Protein AF-A0A6N7I304-F1 (afdb_monomer_lite)

Secondary structure (DSSP, 8-state):
-HHHHHHHHHHHHHHHHHHHHHHHHT-SSHHHHHHHHHHTTSS-GGGGGG-HHHHHHHHHHHTHHHHHHTTS-HHHHHHHHHHHHHHHHHHHHHHHHS-HHHHHHHHHHHS--PPPP--PPPP--------------------

Structure (mmCIF, N/CA/C/O backbone):
data_AF-A0A6N7I304-F1
#
_entry.id   AF-A0A6N7I304-F1
#
loop_
_atom_site.group_PDB
_atom_site.id
_atom_site.type_symbol
_atom_site.label_atom_id
_atom_site.label_alt_id
_atom_site.label_comp_id
_atom_site.label_asym_id
_atom_site.label_entity_id
_atom_site.label_seq_id
_atom_site.pdbx_PDB_ins_code
_atom_site.Cartn_x
_atom_site.Cartn_y
_atom_site.Cartn_z
_atom_site.occupancy
_atom_site.B_iso_or_equiv
_atom_site.auth_seq_id
_atom_site.auth_comp_id
_atom_site.auth_asym_id
_atom_site.auth_atom_id
_atom_site.pdbx_PDB_model_num
ATOM 1 N N . MET A 1 1 ? -11.098 -27.478 -7.784 1.00 55.69 1 MET A N 1
ATOM 2 C CA . MET A 1 1 ? -10.779 -26.619 -6.614 1.00 55.69 1 MET A CA 1
ATOM 3 C C . MET A 1 1 ? -9.413 -25.938 -6.745 1.00 55.69 1 MET A C 1
ATOM 5 O O . MET A 1 1 ? -9.200 -24.928 -6.098 1.00 55.69 1 MET A O 1
ATOM 9 N N . THR A 1 2 ? -8.518 -26.438 -7.601 1.00 60.56 2 THR A N 1
ATOM 10 C CA . THR A 1 2 ? -7.188 -25.871 -7.886 1.00 60.56 2 THR A CA 1
ATOM 11 C C . THR A 1 2 ? -7.204 -24.661 -8.828 1.00 60.56 2 THR A C 1
ATOM 13 O O . THR A 1 2 ? -6.379 -23.775 -8.665 1.00 60.56 2 THR A O 1
ATOM 16 N N . GLU A 1 3 ? -8.159 -24.568 -9.759 1.00 57.56 3 GLU A N 1
ATOM 17 C CA . GLU A 1 3 ? -8.242 -23.446 -10.718 1.00 57.56 3 GLU A CA 1
ATOM 18 C C . GLU A 1 3 ? -8.503 -22.081 -10.063 1.00 57.56 3 GLU A C 1
ATOM 20 O O . GLU A 1 3 ? -7.916 -21.090 -10.483 1.00 57.56 3 GLU A O 1
ATOM 25 N N . ASN A 1 4 ? -9.317 -22.020 -9.001 1.00 60.94 4 ASN A N 1
ATOM 26 C CA . ASN A 1 4 ? -9.551 -20.758 -8.286 1.00 60.94 4 ASN A CA 1
ATOM 27 C C . ASN A 1 4 ? -8.287 -20.264 -7.573 1.00 60.94 4 ASN A C 1
ATOM 29 O O . ASN A 1 4 ? -8.029 -19.072 -7.563 1.00 60.94 4 ASN A O 1
ATOM 33 N N . LEU A 1 5 ? -7.466 -21.173 -7.040 1.00 61.12 5 LEU A N 1
ATOM 34 C CA . LEU A 1 5 ? -6.245 -20.803 -6.322 1.00 61.12 5 LEU A CA 1
ATOM 35 C C . LEU A 1 5 ? -5.165 -20.246 -7.266 1.00 61.12 5 LEU A C 1
ATOM 37 O O . LEU A 1 5 ? -4.436 -19.331 -6.900 1.00 61.12 5 LEU A O 1
ATOM 41 N N . VAL A 1 6 ? -5.072 -20.795 -8.482 1.00 63.19 6 VAL A N 1
ATOM 42 C CA . VAL A 1 6 ? -4.144 -20.314 -9.520 1.00 63.19 6 VAL A CA 1
ATOM 43 C C . VAL A 1 6 ? -4.581 -18.940 -10.026 1.00 63.19 6 VAL A C 1
ATOM 45 O O . VAL A 1 6 ? -3.763 -18.029 -10.096 1.00 63.19 6 VAL A O 1
ATOM 48 N N . ARG A 1 7 ? -5.882 -18.766 -10.286 1.00 63.56 7 ARG A N 1
ATOM 49 C CA . ARG A 1 7 ? -6.452 -17.487 -10.722 1.00 63.56 7 ARG A CA 1
ATOM 50 C C . ARG A 1 7 ? -6.308 -16.390 -9.665 1.00 63.56 7 ARG A C 1
ATOM 52 O O . ARG A 1 7 ? -5.933 -15.275 -10.007 1.00 63.56 7 ARG A O 1
ATOM 59 N N . ASP A 1 8 ? -6.562 -16.707 -8.397 1.00 69.75 8 ASP A N 1
ATOM 60 C CA . ASP A 1 8 ? -6.378 -15.760 -7.290 1.00 69.75 8 ASP A CA 1
ATOM 61 C C . ASP A 1 8 ? -4.896 -15.351 -7.150 1.00 69.75 8 ASP A C 1
ATOM 63 O O . ASP A 1 8 ? -4.594 -14.203 -6.824 1.00 69.75 8 ASP A O 1
ATOM 67 N N . GLY A 1 9 ? -3.965 -16.262 -7.461 1.00 74.00 9 GLY A N 1
ATOM 68 C CA . GLY A 1 9 ? -2.532 -15.973 -7.523 1.00 74.00 9 GLY A CA 1
ATOM 69 C C . GLY A 1 9 ? -2.153 -15.017 -8.659 1.00 74.00 9 GLY A C 1
ATOM 70 O O . GLY A 1 9 ? -1.424 -14.056 -8.427 1.00 74.00 9 GLY A O 1
ATOM 71 N N . GLU A 1 10 ? -2.670 -15.236 -9.869 1.00 80.50 10 GLU A N 1
ATOM 72 C CA . GLU A 1 10 ? -2.412 -14.376 -11.037 1.00 80.50 10 GLU A CA 1
ATOM 73 C C . GLU A 1 10 ? -2.988 -12.966 -10.861 1.00 80.50 10 GLU A C 1
ATOM 75 O O . GLU A 1 10 ? -2.303 -11.981 -11.141 1.00 80.50 10 GLU A O 1
ATOM 80 N N . VAL A 1 11 ? -4.216 -12.861 -10.336 1.00 84.25 11 VAL A N 1
ATOM 81 C CA . VAL A 1 11 ? -4.842 -11.573 -9.994 1.00 84.25 11 VAL A CA 1
ATOM 82 C C . VAL A 1 11 ? -4.012 -10.842 -8.948 1.00 84.25 11 VAL A C 1
ATOM 84 O O . VAL A 1 11 ? -3.743 -9.654 -9.105 1.00 84.25 11 VAL A O 1
ATOM 87 N N . GLY A 1 12 ? -3.560 -11.550 -7.910 1.00 82.75 12 GLY A N 1
ATOM 88 C CA . GLY A 1 12 ? -2.675 -10.980 -6.902 1.00 82.75 12 GLY A CA 1
ATOM 89 C C . GLY A 1 12 ? -1.412 -10.396 -7.531 1.00 82.75 12 GLY A C 1
ATOM 90 O O . GLY A 1 12 ? -1.117 -9.223 -7.326 1.00 82.75 12 GLY A O 1
ATOM 91 N N . VAL A 1 13 ? -0.690 -11.176 -8.338 1.00 86.69 13 VAL A N 1
ATOM 92 C CA . VAL A 1 13 ? 0.557 -10.723 -8.975 1.00 86.69 13 VAL A CA 1
ATOM 93 C C . VAL A 1 13 ? 0.329 -9.492 -9.858 1.00 86.69 13 VAL A C 1
ATOM 95 O O . VAL A 1 13 ? 1.068 -8.517 -9.722 1.00 86.69 13 VAL A O 1
ATOM 98 N N . ALA A 1 14 ? -0.704 -9.496 -10.704 1.00 88.69 14 ALA A N 1
ATOM 99 C CA . ALA A 1 14 ? -1.024 -8.357 -11.566 1.00 88.69 14 ALA A CA 1
ATOM 100 C C . ALA A 1 14 ? -1.406 -7.104 -10.757 1.00 88.69 14 ALA A C 1
ATOM 102 O O . ALA A 1 14 ? -0.911 -6.011 -11.033 1.00 88.69 14 ALA A O 1
ATOM 103 N N . ALA A 1 15 ? -2.228 -7.261 -9.715 1.00 89.06 15 ALA A N 1
ATOM 104 C CA . ALA A 1 15 ? -2.617 -6.168 -8.828 1.00 89.06 15 ALA A CA 1
ATOM 105 C C . ALA A 1 15 ? -1.405 -5.536 -8.132 1.00 89.06 15 ALA A C 1
ATOM 107 O O . ALA A 1 15 ? -1.275 -4.314 -8.094 1.00 89.06 15 ALA A O 1
ATOM 108 N N . TRP A 1 16 ? -0.503 -6.369 -7.609 1.00 88.44 16 TRP A N 1
ATOM 109 C CA . TRP A 1 16 ? 0.717 -5.921 -6.941 1.00 88.44 16 TRP A CA 1
ATOM 110 C C . TRP A 1 16 ? 1.663 -5.191 -7.898 1.00 88.44 16 TRP A C 1
ATOM 112 O O . TRP A 1 16 ? 2.178 -4.130 -7.548 1.00 88.44 16 TRP A O 1
ATOM 122 N N . GLN A 1 17 ? 1.862 -5.717 -9.110 1.00 91.69 17 GLN A N 1
ATOM 123 C CA . GLN A 1 17 ? 2.670 -5.057 -10.138 1.00 91.69 17 GLN A CA 1
ATOM 124 C C . GLN A 1 17 ? 2.099 -3.683 -10.492 1.00 91.69 17 GLN A C 1
ATOM 126 O O . GLN A 1 17 ? 2.825 -2.691 -10.446 1.00 91.69 17 GLN A O 1
ATOM 131 N N . ASN A 1 18 ? 0.797 -3.604 -10.771 1.00 93.56 18 ASN A N 1
ATOM 132 C CA . ASN A 1 18 ? 0.151 -2.342 -11.120 1.00 93.56 18 ASN A CA 1
ATOM 133 C C . ASN A 1 18 ? 0.204 -1.339 -9.962 1.00 93.56 18 ASN A C 1
ATOM 135 O O . ASN A 1 18 ? 0.514 -0.172 -10.179 1.00 93.56 18 ASN A O 1
ATOM 139 N N . MET A 1 19 ? 0.002 -1.790 -8.721 1.00 92.81 19 MET A N 1
ATOM 140 C CA . MET A 1 19 ? 0.120 -0.935 -7.538 1.00 92.81 19 MET A CA 1
ATOM 141 C C . MET A 1 19 ? 1.507 -0.289 -7.424 1.00 92.81 19 MET A C 1
ATOM 143 O O . MET A 1 19 ? 1.593 0.921 -7.228 1.00 92.81 19 MET A O 1
ATOM 147 N N . PHE A 1 20 ? 2.595 -1.056 -7.562 1.00 93.06 20 PHE A N 1
ATOM 148 C CA . PHE A 1 20 ? 3.940 -0.480 -7.462 1.00 93.06 20 PHE A CA 1
ATOM 149 C C . PHE A 1 20 ? 4.284 0.434 -8.628 1.00 93.06 20 PHE A C 1
ATOM 151 O O . PHE A 1 20 ? 4.945 1.446 -8.412 1.00 93.06 20 PHE A O 1
ATOM 158 N N . ARG A 1 21 ? 3.812 0.142 -9.842 1.00 92.75 21 ARG A N 1
ATOM 159 C CA . ARG A 1 21 ? 4.033 1.068 -10.953 1.00 92.75 21 ARG A CA 1
ATOM 160 C C . ARG A 1 21 ? 3.298 2.398 -10.748 1.00 92.75 21 ARG A C 1
ATOM 162 O O . ARG A 1 21 ? 3.889 3.454 -10.959 1.00 92.75 21 ARG A O 1
ATOM 169 N N . LEU A 1 22 ? 2.069 2.365 -10.224 1.00 91.12 22 LEU A N 1
ATOM 170 C CA . LEU A 1 22 ? 1.345 3.581 -9.839 1.00 91.12 22 LEU A CA 1
ATOM 171 C C . LEU A 1 22 ? 2.075 4.347 -8.737 1.00 91.12 22 LEU A C 1
ATOM 173 O O . LEU A 1 22 ? 2.268 5.551 -8.872 1.00 91.12 22 LEU 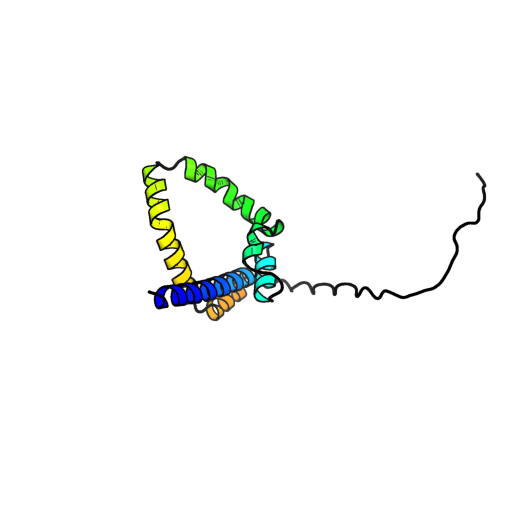A O 1
ATOM 177 N N . LEU A 1 23 ? 2.523 3.663 -7.677 1.00 89.56 23 LEU A N 1
ATOM 178 C CA . LEU A 1 23 ? 3.296 4.282 -6.595 1.00 89.56 23 LEU A CA 1
ATOM 179 C C . LEU A 1 23 ? 4.579 4.932 -7.125 1.00 89.56 23 LEU A C 1
ATOM 181 O O . LEU A 1 23 ? 4.860 6.072 -6.763 1.00 89.56 23 LEU A O 1
ATOM 185 N N . ALA A 1 24 ? 5.300 4.268 -8.031 1.00 90.81 24 ALA A N 1
ATOM 186 C CA . ALA A 1 24 ? 6.476 4.822 -8.700 1.00 90.81 24 ALA A CA 1
ATOM 187 C C . ALA A 1 24 ? 6.144 6.087 -9.522 1.00 90.81 24 ALA A C 1
ATOM 189 O O . ALA A 1 24 ? 6.944 7.017 -9.583 1.00 90.81 24 ALA A O 1
ATOM 190 N N . ALA A 1 25 ? 4.944 6.163 -10.107 1.00 87.69 25 ALA A N 1
ATOM 191 C CA . ALA A 1 25 ? 4.487 7.308 -10.897 1.00 87.69 25 ALA A CA 1
ATOM 192 C C . ALA A 1 25 ? 3.948 8.492 -10.065 1.00 87.69 25 ALA A C 1
ATOM 194 O O . ALA A 1 25 ? 3.767 9.579 -10.613 1.00 87.69 25 ALA A O 1
ATOM 195 N N . THR A 1 26 ? 3.699 8.322 -8.758 1.00 82.25 26 THR A N 1
ATOM 196 C CA . THR A 1 26 ? 3.110 9.377 -7.901 1.00 82.25 26 THR A CA 1
ATOM 197 C C . THR A 1 26 ? 4.038 10.558 -7.580 1.00 82.25 26 THR A C 1
ATOM 199 O O . THR A 1 26 ? 3.568 11.558 -7.038 1.00 82.25 26 THR A O 1
ATOM 202 N N . GLY A 1 27 ? 5.328 10.496 -7.938 1.00 74.19 27 GLY A N 1
ATOM 203 C CA . GLY A 1 27 ? 6.253 11.628 -7.819 1.00 74.19 27 GLY A CA 1
ATOM 204 C C . GLY A 1 27 ? 7.462 11.362 -6.924 1.00 74.19 27 GLY A C 1
ATOM 205 O O . GLY A 1 27 ? 8.381 10.664 -7.332 1.00 74.19 27 GLY A O 1
ATOM 206 N N . SER A 1 28 ? 7.519 11.989 -5.747 1.00 79.00 28 SER A N 1
ATOM 207 C CA . SER A 1 28 ? 8.673 11.935 -4.836 1.00 79.00 28 SER A CA 1
ATOM 208 C C . SER A 1 28 ? 8.271 11.459 -3.447 1.00 79.00 28 SER A C 1
ATOM 210 O O . SER A 1 28 ? 7.252 11.914 -2.933 1.00 79.00 28 SER A O 1
ATOM 212 N N . GLY A 1 29 ? 9.116 10.654 -2.813 1.00 86.19 29 GLY A N 1
ATOM 213 C CA . GLY A 1 29 ? 8.887 10.132 -1.468 1.00 86.19 29 GLY A CA 1
ATOM 214 C C . GLY A 1 29 ? 9.632 8.820 -1.271 1.00 86.19 29 GLY A C 1
ATOM 215 O O . GLY A 1 29 ? 10.047 8.183 -2.241 1.00 86.19 29 GLY A O 1
ATOM 216 N N . ALA A 1 30 ? 9.792 8.394 -0.024 1.00 87.94 30 ALA A N 1
ATOM 217 C CA . ALA A 1 30 ? 10.466 7.138 0.286 1.00 87.94 30 ALA A CA 1
ATOM 218 C C . ALA A 1 30 ? 9.662 5.923 -0.207 1.00 87.94 30 ALA A C 1
ATOM 220 O O . ALA A 1 30 ? 10.243 4.942 -0.678 1.00 87.94 30 ALA A O 1
ATOM 221 N N . THR A 1 31 ? 8.332 5.997 -0.156 1.00 88.81 31 THR A N 1
ATOM 222 C CA . THR A 1 31 ? 7.436 4.983 -0.726 1.00 88.81 31 THR A CA 1
ATOM 223 C C . THR A 1 31 ? 7.543 4.933 -2.254 1.00 88.81 31 THR A C 1
ATOM 225 O O . THR A 1 31 ? 7.568 3.844 -2.832 1.00 88.81 31 THR A O 1
ATOM 228 N N . THR A 1 32 ? 7.686 6.083 -2.921 1.00 90.69 32 THR A N 1
ATOM 229 C CA . THR A 1 32 ? 7.891 6.164 -4.378 1.00 90.69 32 THR A CA 1
ATOM 230 C C . THR A 1 32 ? 9.257 5.617 -4.804 1.00 90.69 32 THR A C 1
ATOM 232 O O . THR A 1 32 ? 9.346 4.864 -5.777 1.00 90.69 32 THR A O 1
ATOM 235 N N . ASP A 1 33 ? 10.315 5.925 -4.051 1.00 91.69 33 ASP A N 1
ATOM 236 C CA . ASP A 1 33 ? 11.664 5.396 -4.285 1.00 91.69 33 ASP A CA 1
ATOM 237 C C . ASP A 1 33 ? 11.698 3.871 -4.110 1.00 91.69 33 ASP A C 1
ATOM 239 O O . ASP A 1 33 ? 12.244 3.152 -4.951 1.00 91.69 33 ASP A O 1
ATOM 243 N N . PHE A 1 34 ? 11.055 3.357 -3.055 1.00 93.06 34 PHE A N 1
ATOM 244 C CA . PHE A 1 34 ? 10.910 1.918 -2.845 1.00 93.06 34 PHE A CA 1
ATOM 245 C C . PHE A 1 34 ? 10.138 1.258 -3.993 1.00 93.06 34 PHE A C 1
ATOM 247 O O . PHE A 1 34 ? 10.559 0.224 -4.509 1.00 93.06 34 PHE A O 1
ATOM 254 N N . ALA A 1 35 ? 9.029 1.859 -4.427 1.00 93.12 35 ALA A N 1
ATOM 255 C CA . ALA A 1 35 ? 8.238 1.346 -5.538 1.00 93.12 35 ALA A CA 1
ATOM 256 C C . ALA A 1 35 ? 9.035 1.310 -6.851 1.00 93.12 35 ALA A C 1
ATOM 258 O O . ALA A 1 35 ? 8.964 0.327 -7.587 1.00 93.12 35 ALA A O 1
ATOM 259 N N . THR A 1 36 ? 9.856 2.331 -7.106 1.00 93.06 36 THR A N 1
ATOM 260 C CA . THR A 1 36 ? 10.769 2.374 -8.256 1.00 93.06 36 THR A CA 1
ATOM 261 C C . THR A 1 36 ? 11.800 1.244 -8.194 1.00 93.06 36 THR A C 1
ATOM 263 O O . THR A 1 36 ? 12.027 0.565 -9.196 1.00 93.06 36 THR A O 1
ATOM 266 N N . ASP A 1 37 ? 12.381 0.986 -7.017 1.00 92.94 37 ASP A N 1
ATOM 267 C CA . ASP A 1 37 ? 13.308 -0.133 -6.805 1.00 92.94 37 ASP A CA 1
ATOM 268 C C . ASP A 1 37 ? 12.633 -1.497 -7.034 1.00 92.94 37 ASP A C 1
ATOM 270 O O . ASP A 1 37 ? 13.241 -2.387 -7.632 1.00 92.94 37 ASP A O 1
ATOM 274 N N . VAL A 1 38 ? 11.378 -1.668 -6.605 1.00 93.50 38 VAL A N 1
ATOM 275 C CA . VAL A 1 38 ? 10.603 -2.899 -6.840 1.00 93.50 38 VAL A CA 1
ATOM 276 C C . VAL A 1 38 ? 10.306 -3.093 -8.327 1.00 93.50 38 VAL A C 1
ATOM 278 O O . VAL A 1 38 ? 10.523 -4.181 -8.858 1.00 93.50 38 VAL A O 1
ATOM 281 N N . VAL A 1 39 ? 9.868 -2.045 -9.031 1.00 92.50 39 VAL A N 1
ATOM 282 C CA . VAL A 1 39 ? 9.609 -2.104 -10.483 1.00 92.50 39 VAL A CA 1
ATOM 283 C C . VAL A 1 39 ? 10.893 -2.405 -11.266 1.00 92.50 39 VAL A C 1
ATOM 285 O O . VAL A 1 39 ? 10.855 -3.145 -12.248 1.00 92.50 39 VAL A O 1
ATOM 288 N N . ALA A 1 40 ? 12.040 -1.893 -10.813 1.00 92.69 40 ALA A N 1
ATOM 289 C CA . ALA A 1 40 ? 13.350 -2.177 -11.399 1.00 92.69 40 ALA A CA 1
ATOM 290 C C . ALA A 1 40 ? 13.913 -3.571 -11.042 1.00 92.69 40 ALA A C 1
ATOM 292 O O . ALA A 1 40 ? 14.979 -3.937 -11.539 1.00 92.69 40 ALA A O 1
ATOM 293 N N . GLY A 1 41 ? 13.235 -4.346 -10.185 1.00 91.81 41 GLY A N 1
ATOM 294 C CA . GLY A 1 41 ? 13.694 -5.662 -9.726 1.00 91.81 41 GLY A CA 1
ATOM 295 C C . GLY A 1 41 ? 14.884 -5.610 -8.761 1.00 91.81 41 GLY A C 1
ATOM 296 O O . GLY A 1 41 ? 15.609 -6.592 -8.622 1.00 91.81 41 GLY A O 1
ATOM 297 N N . LEU A 1 42 ? 15.114 -4.462 -8.119 1.00 91.50 42 LEU A N 1
ATOM 298 C CA . LEU A 1 42 ? 16.191 -4.250 -7.145 1.00 91.50 42 LEU A CA 1
ATOM 299 C C . LEU A 1 42 ? 15.761 -4.575 -5.709 1.00 91.50 42 LEU A C 1
ATOM 301 O O . LEU A 1 42 ? 16.615 -4.722 -4.835 1.00 91.50 42 LEU A O 1
ATOM 305 N N . ARG A 1 43 ? 14.449 -4.655 -5.468 1.00 91.81 43 ARG A N 1
ATOM 306 C CA . ARG A 1 43 ? 13.827 -4.989 -4.183 1.00 91.81 43 ARG A CA 1
ATOM 307 C C . ARG A 1 43 ? 12.609 -5.870 -4.381 1.00 91.81 43 ARG A C 1
ATOM 309 O O . ARG A 1 43 ? 11.985 -5.861 -5.440 1.00 91.81 43 ARG A O 1
ATOM 316 N N . GLU A 1 44 ? 12.242 -6.574 -3.322 1.00 91.25 44 GLU A N 1
ATOM 317 C CA . GLU A 1 44 ? 11.054 -7.411 -3.291 1.00 91.25 44 GLU A CA 1
ATOM 318 C C . GLU A 1 44 ? 9.879 -6.685 -2.604 1.00 91.25 44 GLU A C 1
ATOM 320 O O . GLU A 1 44 ? 10.061 -6.066 -1.553 1.00 91.25 44 GLU A O 1
ATOM 325 N N . PRO A 1 45 ? 8.637 -6.812 -3.112 1.00 87.75 45 PRO A N 1
ATOM 326 C CA . PRO A 1 45 ? 7.428 -6.224 -2.524 1.00 87.75 45 PRO A CA 1
ATOM 327 C C . PRO A 1 45 ? 7.272 -6.365 -1.007 1.00 87.75 45 PRO A C 1
ATOM 329 O O . PRO A 1 45 ? 6.830 -5.443 -0.321 1.00 87.75 45 PRO A O 1
ATOM 332 N N . HIS A 1 46 ? 7.616 -7.539 -0.476 1.00 86.38 46 HIS A N 1
ATOM 333 C CA . HIS A 1 46 ? 7.416 -7.873 0.931 1.00 86.38 46 HIS A CA 1
ATOM 334 C C . HIS A 1 46 ? 8.388 -7.138 1.867 1.00 86.38 46 HIS A C 1
ATOM 336 O O . HIS A 1 46 ? 8.164 -7.111 3.076 1.00 86.38 46 HIS A O 1
ATOM 342 N N . GLU A 1 47 ? 9.436 -6.512 1.324 1.00 89.38 47 GLU A N 1
ATOM 343 C CA . GLU A 1 47 ? 10.414 -5.737 2.088 1.00 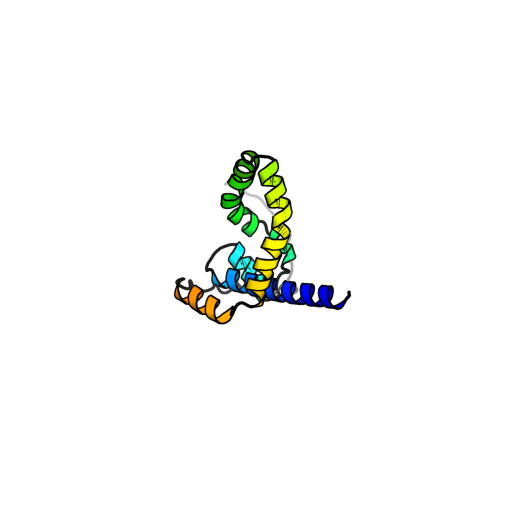89.38 47 GLU A CA 1
ATOM 344 C C . GLU A 1 47 ? 9.889 -4.352 2.497 1.00 89.38 47 GLU A C 1
ATOM 346 O O . GLU A 1 47 ? 10.487 -3.720 3.370 1.00 89.38 47 GLU A O 1
ATOM 351 N N . LEU A 1 48 ? 8.759 -3.892 1.936 1.00 86.31 48 LEU A N 1
ATOM 352 C CA . LEU A 1 48 ? 8.198 -2.555 2.181 1.00 86.31 48 LEU A CA 1
ATOM 353 C C . LEU A 1 48 ? 8.012 -2.273 3.676 1.00 86.31 48 LEU A C 1
ATOM 355 O O . LEU A 1 48 ? 8.430 -1.235 4.177 1.00 86.31 48 LEU A O 1
ATOM 359 N N . LEU A 1 49 ? 7.455 -3.240 4.411 1.00 82.94 49 LEU A N 1
ATOM 360 C CA . LEU A 1 49 ? 7.181 -3.104 5.848 1.00 82.94 49 LEU A CA 1
ATOM 361 C C . LEU A 1 49 ? 8.450 -3.035 6.709 1.00 82.94 49 LEU A C 1
ATOM 363 O O . LEU A 1 49 ? 8.381 -2.693 7.887 1.00 82.94 49 LEU A O 1
ATOM 367 N N . THR A 1 50 ? 9.602 -3.379 6.138 1.00 87.44 50 THR A N 1
ATOM 368 C CA . THR A 1 50 ? 10.911 -3.302 6.798 1.00 87.44 50 THR A CA 1
ATOM 369 C C . THR A 1 50 ? 11.767 -2.152 6.274 1.00 87.44 50 THR A C 1
ATOM 371 O O . THR A 1 50 ? 12.829 -1.871 6.830 1.00 87.44 50 THR A O 1
ATOM 374 N N . TYR A 1 51 ? 11.309 -1.458 5.230 1.00 85.88 51 TYR A N 1
ATOM 375 C CA . TYR A 1 51 ? 11.985 -0.299 4.679 1.00 85.88 51 TYR A CA 1
ATOM 376 C C . TYR A 1 51 ? 11.640 0.939 5.511 1.00 85.88 51 TYR A C 1
ATOM 378 O O . TYR A 1 51 ? 10.669 1.647 5.248 1.00 85.88 51 TYR A O 1
ATOM 386 N N . THR A 1 52 ? 12.458 1.187 6.539 1.00 84.94 52 THR A N 1
ATOM 387 C CA . THR A 1 52 ? 12.265 2.268 7.518 1.00 84.94 52 THR A CA 1
ATOM 388 C C . THR A 1 52 ? 11.883 3.613 6.893 1.00 84.94 52 THR A C 1
ATOM 390 O O . THR A 1 52 ? 10.951 4.223 7.404 1.00 84.94 52 THR A O 1
ATOM 393 N N . PRO A 1 53 ? 12.509 4.089 5.796 1.00 85.00 53 PRO A N 1
ATOM 394 C CA . PRO A 1 53 ? 12.141 5.380 5.219 1.00 85.00 53 PRO A CA 1
ATOM 395 C C . PRO A 1 53 ? 10.668 5.477 4.779 1.00 85.00 53 PRO A C 1
ATOM 397 O O . PRO A 1 53 ? 10.026 6.470 5.106 1.00 85.00 53 PRO A O 1
ATOM 400 N N . ALA A 1 54 ? 10.112 4.453 4.116 1.00 82.88 54 ALA A N 1
ATOM 401 C CA . ALA A 1 54 ? 8.693 4.444 3.726 1.00 82.88 54 ALA A CA 1
ATOM 402 C C . ALA A 1 54 ? 7.768 4.306 4.943 1.00 82.88 54 ALA A C 1
ATOM 404 O O . ALA A 1 54 ? 6.753 4.987 5.051 1.00 82.88 54 ALA A O 1
ATOM 405 N N . VAL A 1 55 ? 8.154 3.471 5.913 1.00 82.56 55 VAL A N 1
ATOM 406 C CA . VAL A 1 55 ? 7.379 3.289 7.149 1.00 82.56 55 VAL A CA 1
ATOM 407 C C . VAL A 1 55 ? 7.277 4.592 7.949 1.00 82.56 55 VAL A C 1
ATOM 409 O O . VAL A 1 55 ? 6.218 4.883 8.499 1.00 82.56 55 VAL A O 1
ATOM 412 N N . GLU A 1 56 ? 8.351 5.384 8.028 1.00 84.12 56 GLU A N 1
ATOM 413 C CA . GLU A 1 56 ? 8.337 6.678 8.726 1.00 84.12 56 GLU A CA 1
ATOM 414 C C . GLU A 1 56 ? 7.551 7.757 7.964 1.00 84.12 56 GLU A C 1
ATOM 416 O O . GLU A 1 56 ? 6.890 8.580 8.597 1.00 84.12 56 GLU A O 1
ATOM 421 N N . GLU A 1 57 ? 7.585 7.752 6.627 1.00 82.81 57 GLU A N 1
ATOM 422 C CA . GLU A 1 57 ? 6.776 8.651 5.790 1.00 82.81 57 GLU A CA 1
ATOM 423 C C . GLU A 1 57 ? 5.273 8.421 6.031 1.00 82.81 57 GLU A C 1
ATOM 425 O O . GLU A 1 57 ? 4.529 9.356 6.358 1.00 82.81 57 GLU A O 1
ATOM 430 N N . ASP A 1 58 ? 4.852 7.156 6.009 1.00 76.31 58 ASP A N 1
ATOM 431 C CA . ASP A 1 58 ? 3.454 6.764 6.189 1.00 76.31 58 ASP A CA 1
ATOM 432 C C . ASP A 1 58 ? 2.990 6.822 7.654 1.00 76.31 58 ASP A C 1
ATOM 434 O O . ASP A 1 58 ? 1.789 6.946 7.929 1.00 76.31 58 ASP A O 1
ATOM 438 N N . ARG A 1 59 ? 3.917 6.786 8.624 1.00 78.81 59 ARG A N 1
ATOM 439 C CA . ARG A 1 59 ? 3.607 6.834 10.064 1.00 78.81 59 ARG A CA 1
ATOM 440 C C . ARG A 1 59 ? 2.723 8.027 10.421 1.00 78.81 59 ARG A C 1
ATOM 442 O O . ARG A 1 59 ? 1.752 7.869 11.156 1.00 78.81 59 ARG A O 1
ATOM 449 N N . SER A 1 60 ? 2.998 9.194 9.841 1.00 69.56 60 SER A N 1
ATOM 450 C CA . SER A 1 60 ? 2.225 10.415 10.103 1.00 69.56 60 SER A CA 1
ATOM 451 C C . SER A 1 60 ? 0.737 10.291 9.731 1.00 69.56 60 SER A C 1
ATOM 453 O O . SER A 1 60 ? -0.120 10.851 10.418 1.00 69.56 60 SER A O 1
ATOM 455 N N . GLY A 1 61 ? 0.413 9.516 8.689 1.00 68.12 61 GLY A N 1
ATOM 456 C CA . GLY A 1 61 ? -0.961 9.217 8.282 1.00 68.12 61 GLY A CA 1
ATOM 457 C C . GLY A 1 61 ? -1.598 8.077 9.082 1.00 68.12 61 GLY A C 1
ATOM 458 O O . GLY A 1 61 ? -2.813 8.064 9.291 1.00 68.12 61 GLY A O 1
ATOM 459 N N . LEU A 1 62 ? -0.785 7.138 9.568 1.00 75.88 62 LEU A N 1
ATOM 460 C CA . LEU A 1 62 ? -1.242 5.945 10.282 1.00 75.88 62 LEU A CA 1
ATOM 461 C C . LEU A 1 62 ? -1.408 6.154 11.792 1.00 75.88 62 LEU A C 1
ATOM 463 O O . LEU A 1 62 ? -2.213 5.456 12.406 1.00 75.88 62 LEU A O 1
ATOM 467 N N . ASP A 1 63 ? -0.736 7.135 12.395 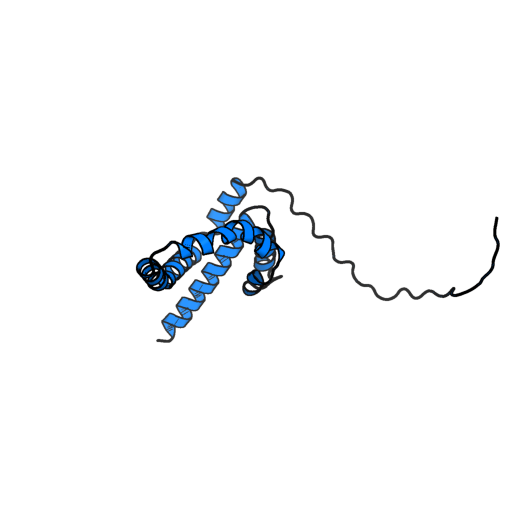1.00 80.81 63 ASP A N 1
ATOM 468 C CA . ASP A 1 63 ? -0.783 7.390 13.844 1.00 80.81 63 ASP A CA 1
ATOM 469 C C . ASP A 1 63 ? -2.194 7.743 14.359 1.00 80.81 63 ASP A C 1
ATOM 471 O O . ASP A 1 63 ? -2.540 7.498 15.520 1.00 80.81 63 ASP A O 1
ATOM 475 N N . ALA A 1 64 ? -3.057 8.290 13.497 1.00 79.69 64 ALA A N 1
ATOM 476 C CA . ALA A 1 64 ? -4.447 8.593 13.839 1.00 79.69 64 ALA A CA 1
ATOM 477 C C . ALA A 1 64 ? -5.372 7.364 13.777 1.00 79.69 64 ALA A C 1
ATOM 479 O O . ALA A 1 64 ? -6.455 7.378 14.370 1.00 79.69 64 ALA A O 1
ATOM 480 N N . LEU A 1 65 ? -4.962 6.304 13.075 1.00 83.12 65 LEU A N 1
ATOM 481 C CA . LEU A 1 65 ? -5.811 5.159 12.759 1.00 83.12 65 LEU A CA 1
ATOM 482 C C . LEU A 1 65 ? -6.202 4.340 14.003 1.00 83.12 65 LEU A C 1
ATOM 484 O O . LEU A 1 65 ? -7.396 4.077 14.159 1.00 83.12 65 LEU A O 1
ATOM 488 N N . PRO A 1 66 ? -5.284 3.993 14.933 1.00 84.25 66 PRO A N 1
ATOM 489 C CA . PRO A 1 66 ? -5.646 3.262 16.149 1.00 84.25 66 PRO A CA 1
ATOM 490 C C . PRO A 1 66 ? -6.673 4.024 16.990 1.00 84.25 66 PRO A C 1
ATOM 492 O O . PRO A 1 66 ? -7.694 3.471 17.382 1.00 84.25 66 PRO A O 1
ATOM 495 N N . ASN A 1 67 ? -6.467 5.334 17.155 1.00 84.25 67 ASN A N 1
ATOM 496 C CA . ASN A 1 67 ? -7.376 6.201 17.905 1.00 84.25 67 ASN A CA 1
ATOM 497 C C . ASN A 1 67 ? -8.778 6.283 17.282 1.00 84.25 67 ASN A C 1
ATOM 499 O O . ASN A 1 67 ? -9.756 6.523 17.992 1.00 84.25 67 ASN A O 1
ATOM 503 N N . LEU A 1 68 ? -8.883 6.145 15.958 1.00 85.31 68 LEU A N 1
ATOM 504 C CA . LEU A 1 68 ? -10.159 6.132 15.250 1.00 85.31 68 LEU A CA 1
ATOM 505 C C . LEU A 1 68 ? -10.854 4.776 15.407 1.00 85.31 68 LEU A C 1
ATOM 507 O O . LEU A 1 68 ? -12.047 4.742 15.703 1.00 85.31 68 LEU A O 1
ATOM 511 N N . LEU A 1 69 ? -10.108 3.678 15.269 1.00 86.12 69 LEU A N 1
ATOM 512 C CA . LEU A 1 69 ? -10.625 2.321 15.445 1.00 86.12 69 LEU A CA 1
ATOM 513 C C . LEU A 1 69 ? -11.106 2.070 16.880 1.00 86.12 69 LEU A C 1
ATOM 515 O O . LEU A 1 69 ? -12.169 1.484 17.061 1.00 86.12 69 LEU A O 1
ATOM 519 N N . ASP A 1 70 ? -10.399 2.590 17.884 1.00 89.44 70 ASP A N 1
ATOM 520 C CA . ASP A 1 70 ? -10.769 2.465 19.302 1.00 89.44 70 ASP A CA 1
ATOM 521 C C . ASP A 1 70 ? -12.086 3.175 19.656 1.00 89.44 70 ASP A C 1
ATOM 523 O O . ASP A 1 70 ? -12.710 2.884 20.677 1.00 89.44 70 ASP A O 1
ATOM 527 N N . ARG A 1 71 ? -12.532 4.121 18.819 1.00 92.31 71 ARG A N 1
ATOM 528 C CA . ARG A 1 71 ? -13.807 4.836 18.994 1.00 92.31 71 ARG A CA 1
ATOM 529 C C . ARG A 1 71 ? -14.985 4.129 18.331 1.00 92.31 71 ARG A C 1
ATOM 531 O O . ARG A 1 71 ? -16.122 4.558 18.535 1.00 92.31 71 ARG A O 1
ATOM 538 N N . LEU A 1 72 ? -14.738 3.092 17.532 1.00 90.81 72 LEU A N 1
ATOM 539 C CA . LEU A 1 72 ? -15.798 2.352 16.861 1.00 90.81 72 LEU A CA 1
ATOM 540 C C . LEU A 1 72 ? -16.445 1.338 17.818 1.00 90.81 72 LEU A C 1
ATOM 542 O O . LEU A 1 72 ? -15.746 0.641 18.556 1.00 90.81 72 LEU A O 1
ATOM 546 N N . PRO A 1 73 ? -17.781 1.205 17.800 1.00 94.62 73 PRO A N 1
ATOM 547 C CA . PRO A 1 73 ? -18.466 0.096 18.448 1.00 94.62 73 PRO A CA 1
ATOM 548 C C . PRO A 1 73 ? -17.914 -1.255 17.984 1.00 94.62 73 PRO A C 1
ATOM 550 O O . PRO A 1 73 ? -17.622 -1.454 16.805 1.00 94.62 73 PRO A O 1
ATOM 553 N N . GLN A 1 74 ? -17.859 -2.234 18.891 1.00 92.75 74 GLN A N 1
ATOM 554 C CA . GLN A 1 74 ? -17.336 -3.562 18.555 1.00 92.75 74 GLN A CA 1
ATOM 555 C C . GLN A 1 74 ? -18.109 -4.238 17.412 1.00 92.75 74 GLN A C 1
ATOM 557 O O . GLN A 1 74 ? -17.508 -4.917 16.587 1.00 92.75 74 GLN A O 1
ATOM 562 N N . ALA A 1 75 ? -19.421 -3.994 17.316 1.00 92.88 75 ALA A N 1
ATOM 563 C CA . ALA A 1 75 ? -20.244 -4.482 16.210 1.00 92.88 75 ALA A CA 1
ATOM 564 C C . ALA A 1 75 ? -19.779 -3.943 14.843 1.00 92.88 75 ALA A C 1
ATOM 566 O O . ALA A 1 75 ? -19.780 -4.685 13.861 1.00 92.88 75 ALA A O 1
ATOM 567 N N . ASP A 1 76 ? -19.334 -2.686 14.789 1.00 92.56 76 ASP A N 1
ATOM 568 C CA . ASP A 1 76 ? -18.829 -2.063 13.565 1.00 92.56 76 ASP A CA 1
ATOM 569 C C . ASP A 1 76 ? -17.429 -2.583 13.223 1.00 92.56 76 ASP A C 1
ATOM 571 O O . ASP A 1 76 ? -17.133 -2.842 12.058 1.00 92.56 76 ASP A O 1
ATOM 575 N N . LEU A 1 77 ? -16.586 -2.824 14.233 1.00 91.62 77 LEU A N 1
ATOM 576 C CA . LEU A 1 77 ? -15.286 -3.476 14.044 1.00 91.62 77 LEU A CA 1
ATOM 577 C C . LEU A 1 77 ? -15.436 -4.910 13.527 1.00 91.62 77 LEU A C 1
ATOM 579 O O . LEU A 1 77 ? -14.689 -5.328 12.643 1.00 91.62 77 LEU A O 1
ATOM 583 N N . ASP A 1 78 ? -16.403 -5.666 14.039 1.00 92.81 78 ASP A N 1
ATOM 584 C CA . ASP A 1 78 ? -16.669 -7.030 13.586 1.00 92.81 78 ASP A CA 1
ATOM 585 C C . ASP A 1 78 ? -17.245 -7.048 12.164 1.00 92.81 78 ASP A C 1
ATOM 587 O O . ASP A 1 78 ? -16.827 -7.865 11.339 1.00 92.81 78 ASP A O 1
ATOM 591 N N . ALA A 1 79 ? -18.125 -6.099 11.833 1.00 92.06 79 ALA A N 1
ATOM 592 C CA . ALA A 1 79 ? -18.601 -5.905 10.468 1.00 92.06 79 ALA A CA 1
ATOM 593 C C . ALA A 1 79 ? -17.452 -5.535 9.514 1.00 92.06 79 ALA A C 1
ATOM 595 O O . ALA A 1 79 ? -17.352 -6.105 8.424 1.00 92.06 79 ALA A O 1
ATOM 596 N N . LEU A 1 80 ? -16.551 -4.641 9.931 1.00 89.06 80 LEU A N 1
ATOM 597 C CA . LEU A 1 80 ? -15.376 -4.254 9.154 1.00 89.06 80 LEU A CA 1
ATOM 598 C C . LEU A 1 80 ? -14.445 -5.450 8.921 1.00 89.06 80 LEU A C 1
ATOM 600 O O . LEU A 1 80 ? -14.047 -5.697 7.785 1.00 89.06 80 LEU A O 1
ATOM 604 N N . ARG A 1 81 ? -14.151 -6.244 9.960 1.00 91.12 81 ARG A N 1
ATOM 605 C CA . ARG A 1 81 ? -13.341 -7.472 9.847 1.00 91.12 81 ARG A CA 1
ATOM 606 C C . ARG A 1 81 ? -13.970 -8.488 8.897 1.00 91.12 81 ARG A C 1
ATOM 608 O O . ARG A 1 81 ? -13.256 -9.105 8.113 1.00 91.12 81 ARG A O 1
ATOM 615 N N . ALA A 1 82 ? -15.292 -8.646 8.938 1.00 93.44 82 ALA A N 1
ATOM 616 C CA . ALA A 1 82 ? -16.007 -9.551 8.042 1.00 93.44 82 ALA A CA 1
ATOM 617 C C . ALA A 1 82 ? -15.986 -9.075 6.576 1.00 93.44 82 ALA A C 1
ATOM 619 O O . ALA A 1 82 ? -15.980 -9.895 5.656 1.00 93.44 82 ALA A O 1
ATOM 620 N N . GLN A 1 83 ? -15.968 -7.760 6.342 1.00 92.25 83 GLN A N 1
ATOM 621 C CA . GLN A 1 83 ? -15.980 -7.176 4.998 1.00 92.25 83 GLN A CA 1
ATOM 622 C C . GLN A 1 83 ? -14.584 -6.980 4.399 1.00 92.25 83 GLN A C 1
ATOM 624 O O . GLN A 1 83 ? -14.449 -7.040 3.176 1.00 92.25 83 GLN A O 1
ATOM 629 N N . ALA A 1 84 ? -13.555 -6.790 5.226 1.00 88.62 84 ALA A N 1
ATOM 630 C CA . ALA A 1 84 ? -12.193 -6.485 4.794 1.00 88.62 84 ALA A CA 1
ATOM 631 C C . ALA A 1 84 ? -11.652 -7.433 3.704 1.00 88.62 84 ALA A C 1
ATOM 633 O O . ALA A 1 84 ? -11.165 -6.920 2.698 1.00 88.62 84 ALA A O 1
ATOM 634 N N . PRO A 1 85 ? -11.807 -8.772 3.782 1.00 89.81 85 PRO A N 1
ATOM 635 C CA . PRO A 1 85 ? -11.326 -9.658 2.720 1.00 89.81 85 PRO A CA 1
ATOM 636 C C . PRO A 1 85 ? -12.003 -9.402 1.367 1.00 89.81 85 PRO A C 1
ATOM 638 O O . PRO A 1 85 ? -11.361 -9.472 0.323 1.00 89.81 85 PRO A O 1
ATOM 641 N N . ASN A 1 86 ? -13.298 -9.070 1.371 1.00 89.88 86 ASN A N 1
ATOM 642 C CA . ASN A 1 86 ? -14.033 -8.759 0.145 1.00 89.88 86 ASN A CA 1
ATOM 643 C C . ASN A 1 86 ? -13.634 -7.402 -0.434 1.00 89.88 86 ASN A C 1
ATOM 645 O O . ASN A 1 86 ? -13.594 -7.262 -1.654 1.00 89.88 86 ASN A O 1
ATOM 649 N N . ILE A 1 87 ? -13.347 -6.422 0.427 1.00 87.56 87 ILE A N 1
ATOM 650 C CA . ILE A 1 87 ? -12.845 -5.109 0.010 1.00 87.56 87 ILE A CA 1
ATOM 651 C C . ILE A 1 87 ? -11.464 -5.271 -0.624 1.00 87.56 87 ILE A C 1
ATOM 653 O O . ILE A 1 87 ? -11.272 -4.838 -1.753 1.00 87.56 87 ILE A O 1
ATOM 657 N N . VAL A 1 88 ? -10.542 -5.961 0.053 1.00 87.19 88 VAL A N 1
ATOM 658 C CA . VAL A 1 88 ? -9.191 -6.228 -0.462 1.00 87.19 88 VAL A CA 1
ATOM 659 C C . VAL A 1 88 ? -9.253 -6.968 -1.793 1.00 87.19 88 VAL A C 1
ATOM 661 O O . VAL A 1 88 ? -8.581 -6.565 -2.735 1.00 87.19 88 VAL A O 1
ATOM 664 N N . ARG A 1 89 ? -10.102 -7.998 -1.912 1.00 89.12 89 ARG A N 1
ATOM 665 C CA . ARG A 1 89 ? -10.281 -8.715 -3.180 1.00 89.12 89 ARG A CA 1
ATOM 666 C C . ARG A 1 89 ? -10.790 -7.801 -4.291 1.00 89.12 89 ARG A C 1
ATOM 668 O O . ARG A 1 89 ? -10.226 -7.820 -5.371 1.00 89.12 89 ARG A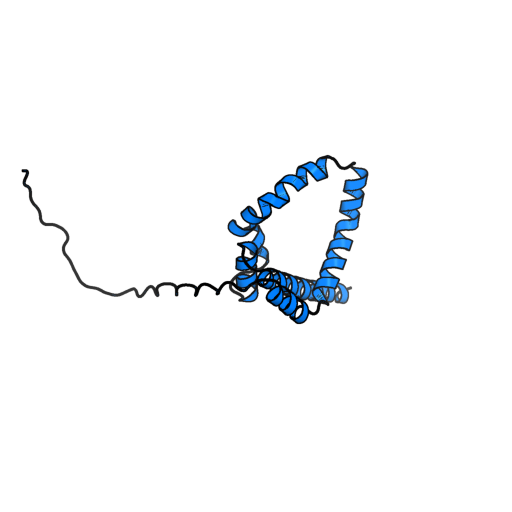 O 1
ATOM 675 N N . ARG A 1 90 ? -11.815 -6.984 -4.025 1.00 90.25 90 ARG A N 1
ATOM 676 C CA . ARG A 1 90 ? -12.344 -6.045 -5.026 1.00 90.25 90 ARG A CA 1
ATOM 677 C C . ARG A 1 90 ? -11.265 -5.069 -5.495 1.00 90.25 90 ARG A C 1
ATOM 679 O O . ARG A 1 90 ? -11.123 -4.869 -6.690 1.00 90.25 90 ARG A O 1
ATOM 686 N N . VAL A 1 91 ? -10.503 -4.499 -4.563 1.00 88.19 91 VAL A N 1
ATOM 687 C CA . VAL A 1 91 ? -9.409 -3.576 -4.890 1.00 88.19 91 VAL A CA 1
ATOM 688 C C . VAL A 1 91 ? -8.318 -4.287 -5.694 1.00 88.19 91 VAL A C 1
ATOM 690 O O . VAL A 1 91 ? -7.816 -3.727 -6.660 1.00 88.19 91 VAL A O 1
ATOM 693 N N . ALA A 1 92 ? -7.977 -5.531 -5.348 1.00 88.62 92 ALA A N 1
ATOM 694 C CA . ALA A 1 92 ? -7.029 -6.326 -6.122 1.00 88.62 92 ALA A CA 1
ATOM 695 C C . ALA A 1 92 ? -7.546 -6.617 -7.542 1.00 88.62 92 ALA A C 1
ATOM 697 O O . ALA A 1 92 ? -6.798 -6.451 -8.497 1.00 88.62 92 ALA A O 1
ATOM 698 N N . ASP A 1 93 ? -8.821 -6.981 -7.701 1.00 90.44 93 ASP A N 1
ATOM 699 C CA . ASP A 1 93 ? -9.442 -7.202 -9.014 1.00 90.44 93 ASP A CA 1
ATOM 700 C C . ASP A 1 93 ? -9.430 -5.917 -9.869 1.00 90.44 93 ASP A C 1
ATOM 702 O O . ASP A 1 93 ? -9.113 -5.951 -11.062 1.00 90.44 93 ASP A O 1
ATOM 706 N N . GLU A 1 94 ? -9.749 -4.773 -9.258 1.00 91.50 94 GLU A N 1
ATOM 707 C CA . GLU A 1 94 ? -9.705 -3.457 -9.905 1.00 91.50 94 GLU A CA 1
ATOM 708 C C . GLU A 1 94 ? -8.280 -3.108 -10.344 1.00 91.50 94 GLU A C 1
ATOM 710 O O . GLU A 1 94 ? -8.065 -2.772 -11.505 1.00 91.50 94 GLU A O 1
ATOM 715 N N . LEU A 1 95 ? -7.293 -3.260 -9.456 1.00 91.06 95 LEU A N 1
ATOM 716 C CA . LEU A 1 95 ? -5.885 -3.018 -9.775 1.00 91.06 95 LEU A CA 1
ATOM 717 C C . LEU A 1 95 ? -5.374 -3.961 -10.865 1.00 91.06 95 LEU A C 1
ATOM 719 O O . LEU A 1 95 ? -4.672 -3.513 -11.764 1.00 91.06 95 LEU A O 1
ATOM 723 N N . ALA A 1 96 ? -5.735 -5.244 -10.829 1.00 90.50 96 ALA A N 1
ATOM 724 C CA . ALA A 1 96 ? -5.283 -6.236 -11.803 1.00 90.50 96 ALA A CA 1
ATOM 725 C C . ALA A 1 96 ? -5.816 -5.983 -13.221 1.00 90.50 96 ALA A C 1
ATOM 727 O O . ALA A 1 96 ? -5.174 -6.366 -14.197 1.00 90.50 96 ALA A O 1
ATOM 728 N N . THR A 1 97 ? -6.990 -5.360 -13.344 1.00 91.25 97 THR A N 1
ATOM 729 C CA . THR A 1 97 ? -7.640 -5.075 -14.636 1.00 91.25 97 THR A CA 1
ATOM 730 C C . THR A 1 97 ? -7.465 -3.632 -15.103 1.00 91.25 97 THR A C 1
ATOM 732 O O . THR A 1 97 ? -7.930 -3.276 -16.187 1.00 91.25 97 THR A O 1
ATOM 735 N N . MET A 1 98 ? -6.793 -2.806 -14.301 1.00 91.62 98 ME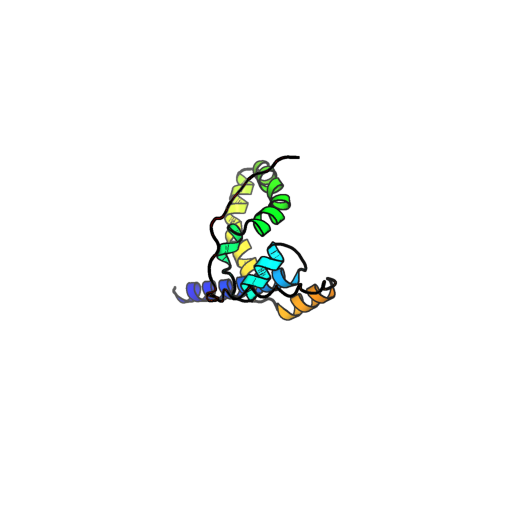T A N 1
ATOM 736 C CA . MET A 1 98 ? -6.527 -1.407 -14.599 1.00 91.62 98 MET A CA 1
ATOM 737 C C . MET A 1 98 ? -5.570 -1.259 -15.787 1.00 91.62 98 MET A C 1
ATOM 739 O O . MET A 1 98 ? -4.545 -1.939 -15.860 1.00 91.62 98 MET A O 1
ATOM 743 N N . ASP A 1 99 ? -5.875 -0.317 -16.682 1.00 92.62 99 ASP A N 1
ATOM 744 C CA . ASP A 1 99 ? -4.923 0.167 -17.684 1.00 92.62 99 ASP A CA 1
ATOM 745 C C . ASP A 1 99 ? -3.891 1.064 -16.990 1.00 92.62 99 ASP A C 1
ATOM 747 O O . ASP A 1 99 ? -4.044 2.283 -16.887 1.00 92.62 99 ASP A O 1
ATOM 751 N N . VAL A 1 100 ? -2.876 0.418 -16.421 1.00 90.25 100 VAL A N 1
ATOM 752 C CA . VAL A 1 100 ? -1.864 1.089 -15.607 1.00 90.25 100 VAL A CA 1
ATOM 753 C C . VAL A 1 100 ? -1.064 2.108 -16.422 1.00 90.25 100 VAL A C 1
ATOM 755 O O . VAL A 1 100 ? -0.715 3.155 -15.894 1.00 90.25 100 VAL A O 1
ATOM 758 N N . GLU A 1 101 ? -0.844 1.863 -17.718 1.00 89.06 101 GLU A N 1
ATOM 759 C CA . GLU A 1 101 ? -0.090 2.768 -18.593 1.00 89.06 101 GLU A CA 1
ATOM 760 C C . GLU A 1 101 ? -0.846 4.078 -18.829 1.00 89.06 101 GLU A C 1
ATOM 762 O O . GLU A 1 101 ? -0.252 5.158 -18.774 1.00 89.06 101 GLU A O 1
ATOM 767 N N . ALA A 1 102 ? -2.164 4.000 -19.045 1.00 89.62 102 ALA A N 1
ATOM 768 C CA . ALA A 1 102 ? -3.001 5.187 -19.175 1.00 89.62 102 ALA A CA 1
ATOM 769 C C . ALA A 1 102 ? -2.994 6.027 -17.886 1.00 89.62 102 ALA A C 1
ATOM 771 O O . ALA A 1 102 ? -2.815 7.245 -17.940 1.00 89.62 102 ALA A O 1
ATOM 772 N N . VAL A 1 103 ? -3.126 5.381 -16.724 1.00 87.81 103 VAL A N 1
ATOM 773 C CA . VAL A 1 103 ? -3.148 6.071 -15.424 1.00 87.81 103 VAL A CA 1
ATOM 774 C C . VAL A 1 103 ? -1.771 6.648 -15.066 1.00 87.81 103 VAL A C 1
ATOM 776 O O . VAL A 1 103 ? -1.686 7.773 -14.578 1.00 87.81 103 VAL A O 1
ATOM 779 N N . GLU A 1 104 ? -0.680 5.933 -15.355 1.00 87.31 104 GLU A N 1
ATOM 780 C CA . GLU A 1 104 ? 0.697 6.430 -15.214 1.00 87.31 104 GLU A CA 1
ATOM 781 C C . GLU A 1 104 ? 0.935 7.689 -16.050 1.00 87.31 104 GLU A C 1
ATOM 783 O O . GLU A 1 104 ? 1.518 8.658 -15.560 1.00 87.31 104 GLU A O 1
ATOM 788 N N . ALA A 1 105 ? 0.467 7.699 -17.301 1.00 85.12 105 ALA A N 1
ATOM 789 C CA . ALA A 1 105 ? 0.600 8.854 -18.179 1.00 85.12 105 ALA A CA 1
ATOM 790 C C . ALA A 1 105 ? -0.154 10.077 -17.629 1.00 85.12 105 ALA A C 1
ATOM 792 O O . ALA A 1 105 ? 0.365 11.194 -17.678 1.00 85.12 105 ALA A O 1
ATOM 793 N N . GLU A 1 106 ? -1.347 9.878 -17.062 1.00 84.94 106 GLU A N 1
ATOM 794 C CA . GLU A 1 106 ? -2.113 10.941 -16.402 1.00 84.94 106 GLU A CA 1
ATOM 795 C C . GLU A 1 106 ? -1.413 11.462 -15.135 1.00 84.94 106 GLU A C 1
ATOM 797 O O . GLU A 1 106 ? -1.288 12.676 -14.953 1.00 84.94 106 GLU A O 1
ATOM 802 N N . LEU A 1 107 ? -0.901 10.565 -14.285 1.00 81.25 107 LEU A N 1
ATOM 803 C CA . LEU A 1 107 ? -0.152 10.908 -13.067 1.00 81.25 107 LEU A CA 1
ATOM 804 C C . LEU A 1 107 ? 1.135 11.678 -13.381 1.00 81.25 107 LEU A C 1
ATOM 806 O O . LEU A 1 107 ? 1.429 12.696 -12.746 1.00 81.25 107 LEU A O 1
ATOM 810 N N . SER A 1 108 ? 1.874 11.233 -14.397 1.00 72.69 108 SER A N 1
ATOM 811 C CA . SER A 1 108 ? 3.090 11.898 -14.863 1.00 72.69 108 SER A CA 1
ATOM 812 C C . SER A 1 108 ? 2.794 13.264 -15.486 1.00 72.69 108 SER A C 1
ATOM 814 O O . SER A 1 108 ? 3.581 14.190 -15.316 1.00 72.69 108 SER A O 1
ATOM 816 N N . ALA A 1 109 ? 1.652 13.431 -16.159 1.00 76.12 109 ALA A N 1
ATOM 817 C CA . ALA A 1 109 ? 1.232 14.730 -16.680 1.00 76.12 109 ALA A CA 1
ATOM 818 C C . ALA A 1 109 ? 0.791 15.704 -15.570 1.00 76.12 109 ALA A C 1
ATOM 820 O O . ALA A 1 109 ? 0.938 16.918 -15.722 1.00 76.12 109 ALA A O 1
ATOM 821 N N . ALA A 1 110 ? 0.253 15.188 -14.460 1.00 71.88 110 ALA A N 1
ATOM 822 C CA . ALA A 1 110 ? -0.201 15.983 -13.319 1.00 71.88 110 ALA A CA 1
ATOM 823 C C . ALA A 1 110 ? 0.934 16.404 -12.366 1.00 71.88 110 ALA A C 1
ATOM 825 O O . ALA A 1 110 ? 0.796 17.398 -11.648 1.00 71.88 110 ALA A O 1
ATOM 826 N N . THR A 1 111 ? 2.055 15.680 -12.370 1.00 60.81 111 THR A N 1
ATOM 827 C CA . THR A 1 111 ? 3.172 15.892 -11.441 1.00 60.81 111 THR A CA 1
ATOM 828 C C . THR A 1 111 ? 4.380 16.438 -12.206 1.00 60.81 111 THR A C 1
ATOM 830 O O . THR A 1 111 ? 4.882 15.755 -13.095 1.00 60.81 111 THR A O 1
ATOM 833 N N . PRO A 1 112 ? 4.897 17.647 -11.911 1.00 54.81 112 PRO A N 1
ATOM 834 C CA . PRO A 1 112 ? 6.106 18.134 -12.568 1.00 54.81 112 PRO A CA 1
ATOM 835 C C . PRO A 1 112 ? 7.269 17.182 -12.263 1.00 54.81 112 PRO A C 1
ATOM 837 O O . PRO A 1 112 ? 7.706 17.106 -11.115 1.00 54.81 112 PRO A O 1
ATOM 840 N N . SER A 1 113 ? 7.768 16.452 -13.268 1.00 50.69 113 SER A N 1
ATOM 841 C CA . SER A 1 113 ? 8.954 15.602 -13.112 1.00 50.69 113 SER A CA 1
ATOM 842 C C . SER A 1 113 ? 10.132 16.444 -12.626 1.00 50.69 113 SER A C 1
ATOM 844 O O . SER A 1 113 ? 10.708 17.228 -13.384 1.00 50.69 113 SER A O 1
ATOM 846 N N . ALA A 1 114 ? 10.519 16.265 -11.365 1.00 52.91 114 ALA A N 1
ATOM 847 C CA . ALA A 1 114 ? 11.866 16.600 -10.943 1.00 52.91 114 ALA A CA 1
ATOM 848 C C . ALA A 1 114 ? 12.831 15.616 -11.634 1.00 52.91 114 ALA A C 1
ATOM 850 O O . ALA A 1 114 ? 12.498 14.435 -11.767 1.00 52.91 114 ALA A O 1
ATOM 851 N N . PRO A 1 115 ? 13.997 16.075 -12.119 1.00 44.09 115 PRO A N 1
ATOM 852 C CA . PRO A 1 115 ? 14.971 15.191 -12.742 1.00 44.09 115 PRO A CA 1
ATOM 853 C C . PRO A 1 115 ? 15.376 14.100 -11.749 1.00 44.09 115 PRO A C 1
ATOM 855 O O . PRO A 1 115 ? 15.763 14.398 -10.619 1.00 44.09 115 PRO A O 1
ATOM 858 N N . VAL A 1 116 ? 15.275 12.844 -12.190 1.00 45.53 116 VAL A N 1
ATOM 859 C CA . VAL A 1 116 ? 15.780 11.672 -11.471 1.00 45.53 116 VAL A CA 1
ATOM 860 C C . VAL A 1 116 ? 17.249 11.947 -11.132 1.00 45.53 116 VAL A C 1
ATOM 862 O O . VAL A 1 116 ? 18.031 12.167 -12.062 1.00 45.53 116 VAL A O 1
ATOM 865 N N . PRO A 1 117 ? 17.655 11.998 -9.850 1.00 42.31 117 PRO A N 1
ATOM 866 C CA . PRO A 1 117 ? 19.066 12.102 -9.533 1.00 42.31 117 PRO A CA 1
ATOM 867 C C . PRO A 1 117 ? 19.746 10.850 -10.087 1.00 42.31 117 PRO A C 1
ATOM 869 O O . PRO A 1 117 ? 19.386 9.730 -9.722 1.00 42.31 117 PRO A O 1
ATOM 872 N N . GLU A 1 118 ? 20.699 11.038 -11.002 1.00 43.47 118 GLU A N 1
ATOM 873 C CA . GLU A 1 118 ? 21.597 9.976 -11.443 1.00 43.47 118 GLU A CA 1
ATOM 874 C C . GLU A 1 118 ? 22.175 9.320 -10.185 1.00 43.47 118 GLU A C 1
ATOM 876 O O . GLU A 1 118 ? 22.935 9.941 -9.436 1.00 43.47 118 GLU A O 1
ATOM 881 N N . ARG A 1 119 ? 21.748 8.082 -9.902 1.00 46.47 119 ARG A N 1
ATOM 882 C CA . ARG A 1 119 ? 22.304 7.279 -8.813 1.00 46.47 119 ARG A CA 1
ATOM 883 C C . ARG A 1 119 ? 23.805 7.223 -9.055 1.00 46.47 119 ARG A C 1
ATOM 885 O O . ARG A 1 119 ? 24.245 6.635 -10.042 1.00 46.47 119 ARG A O 1
ATOM 892 N N . ALA A 1 120 ? 24.568 7.867 -8.174 1.00 42.12 120 ALA A N 1
ATOM 893 C CA . ALA A 1 120 ? 26.016 7.800 -8.185 1.00 42.12 120 ALA A CA 1
ATOM 894 C C . ALA A 1 120 ? 26.414 6.326 -8.280 1.00 42.12 120 ALA A C 1
ATOM 896 O O . ALA A 1 120 ? 26.002 5.515 -7.445 1.00 42.12 120 ALA A O 1
ATOM 897 N N . ALA A 1 121 ? 27.154 5.986 -9.335 1.00 38.97 121 ALA A N 1
ATOM 898 C CA . ALA A 1 121 ? 27.741 4.671 -9.496 1.00 38.97 121 ALA A CA 1
ATOM 899 C C . ALA A 1 121 ? 28.425 4.294 -8.177 1.00 38.97 121 ALA A C 1
ATOM 901 O O . ALA A 1 121 ? 29.236 5.062 -7.654 1.00 38.97 121 ALA A O 1
ATOM 902 N N . SER A 1 122 ? 28.052 3.145 -7.610 1.00 38.00 122 SER A N 1
ATOM 903 C CA . SER A 1 122 ? 28.774 2.583 -6.475 1.00 38.00 122 SER A CA 1
ATOM 904 C C . SER A 1 122 ? 30.261 2.547 -6.836 1.00 38.00 122 SER A C 1
ATOM 906 O O . SER A 1 122 ? 30.579 2.114 -7.948 1.00 38.00 122 SER A O 1
ATOM 908 N N . PRO A 1 123 ? 31.169 3.016 -5.962 1.00 41.25 123 PRO A N 1
ATOM 909 C CA . PRO A 1 123 ? 32.587 2.922 -6.247 1.00 41.25 123 PRO A CA 1
ATOM 910 C C . PRO A 1 123 ? 32.910 1.437 -6.385 1.00 41.25 123 PRO A C 1
ATOM 912 O O . PRO A 1 123 ? 32.700 0.659 -5.453 1.00 41.25 123 PRO A O 1
ATOM 915 N N . THR A 1 124 ? 33.338 1.041 -7.581 1.00 45.75 124 THR A N 1
ATOM 916 C CA . THR A 1 124 ? 33.959 -0.254 -7.819 1.00 45.75 124 THR A CA 1
ATOM 917 C C . THR A 1 124 ? 35.095 -0.380 -6.820 1.00 45.75 124 THR A C 1
ATOM 919 O O . THR A 1 124 ? 36.046 0.399 -6.838 1.00 45.75 124 THR A O 1
ATOM 922 N N . ASP A 1 125 ? 34.938 -1.331 -5.907 1.00 45.75 125 ASP A N 1
ATOM 923 C CA . ASP A 1 125 ? 35.953 -1.757 -4.957 1.00 45.75 125 ASP A CA 1
ATOM 924 C C . ASP A 1 125 ? 37.037 -2.511 -5.745 1.00 45.75 125 ASP A C 1
ATOM 926 O O . ASP A 1 125 ? 37.144 -3.737 -5.699 1.00 45.75 125 ASP A O 1
ATOM 930 N N . ASP A 1 126 ? 37.814 -1.764 -6.536 1.00 40.22 126 ASP A N 1
ATOM 931 C CA . ASP A 1 126 ? 39.102 -2.201 -7.064 1.00 40.22 126 ASP A CA 1
ATOM 932 C C . ASP A 1 126 ? 40.108 -2.143 -5.913 1.00 40.22 126 ASP A C 1
ATOM 934 O O . ASP A 1 126 ? 40.954 -1.261 -5.760 1.00 40.22 126 ASP A O 1
ATOM 938 N N . ARG A 1 127 ? 39.972 -3.168 -5.074 1.00 46.25 127 ARG A N 1
ATOM 939 C CA . ARG A 1 127 ? 41.069 -3.859 -4.407 1.00 46.25 127 ARG A CA 1
ATOM 940 C C . ARG A 1 127 ? 42.285 -3.849 -5.357 1.00 46.25 127 ARG A C 1
ATOM 942 O O . ARG A 1 127 ? 42.115 -4.097 -6.545 1.00 46.25 127 ARG A O 1
ATOM 949 N N . TRP A 1 128 ? 43.485 -3.647 -4.810 1.00 48.06 128 TRP A N 1
ATOM 950 C CA . TRP A 1 128 ? 44.798 -3.667 -5.488 1.00 48.06 128 TRP A CA 1
ATOM 951 C C . TRP A 1 128 ? 45.298 -2.317 -6.052 1.00 48.06 128 TRP A C 1
ATOM 953 O O . TRP A 1 128 ? 45.377 -2.087 -7.255 1.00 48.06 128 TRP A O 1
ATOM 963 N N . SER A 1 129 ? 45.793 -1.461 -5.159 1.00 41.19 129 SER A N 1
ATOM 964 C CA . SER A 1 129 ? 47.064 -0.762 -5.394 1.00 41.19 129 SER A CA 1
ATOM 965 C C . SER A 1 129 ? 47.924 -0.927 -4.146 1.00 41.19 129 SER A C 1
ATOM 967 O O . SER A 1 129 ? 47.700 -0.306 -3.112 1.00 41.19 129 SER A O 1
ATOM 969 N N . ASP A 1 130 ? 48.798 -1.915 -4.273 1.00 48.59 130 ASP A N 1
ATOM 970 C CA . ASP A 1 130 ? 50.028 -2.148 -3.531 1.00 48.59 130 ASP A CA 1
ATOM 971 C C . ASP A 1 130 ? 50.961 -0.956 -3.807 1.00 48.59 130 ASP A C 1
ATOM 973 O O . ASP A 1 130 ? 51.243 -0.706 -4.976 1.00 48.59 130 ASP A O 1
ATOM 977 N N . ASP A 1 131 ? 51.317 -0.176 -2.783 1.00 43.03 131 ASP A N 1
ATOM 978 C CA . ASP A 1 131 ? 52.580 0.582 -2.704 1.00 43.03 131 ASP A CA 1
ATOM 979 C C . ASP A 1 131 ? 52.726 1.148 -1.274 1.00 43.03 131 ASP A C 1
ATOM 981 O O . ASP A 1 131 ? 52.183 2.194 -0.913 1.00 43.03 131 ASP A O 1
ATOM 985 N N . ASP A 1 132 ? 53.334 0.313 -0.435 1.00 47.22 132 ASP A N 1
ATOM 986 C CA . ASP A 1 132 ? 54.472 0.612 0.435 1.00 47.22 132 ASP A CA 1
ATOM 987 C C . ASP A 1 132 ? 54.432 1.799 1.427 1.00 47.22 132 ASP A C 1
ATOM 989 O O . ASP A 1 132 ? 54.429 2.981 1.096 1.00 47.22 132 ASP A O 1
ATOM 993 N N . ASP A 1 133 ? 54.503 1.393 2.701 1.00 47.03 133 ASP A N 1
ATOM 994 C CA . ASP A 1 133 ? 55.512 1.802 3.683 1.00 47.03 133 ASP A CA 1
ATOM 995 C C . ASP A 1 133 ? 55.720 3.299 3.969 1.00 47.03 133 ASP A C 1
ATOM 997 O O . ASP A 1 133 ? 56.382 4.012 3.231 1.00 47.03 133 ASP A O 1
ATOM 1001 N N . ASP A 1 134 ? 55.266 3.738 5.153 1.00 49.59 134 ASP A N 1
ATOM 1002 C CA . ASP A 1 134 ? 56.144 4.414 6.126 1.00 49.59 134 ASP A CA 1
ATOM 1003 C C . ASP A 1 134 ? 55.422 4.621 7.471 1.00 49.59 134 ASP A C 1
ATOM 1005 O O . ASP A 1 134 ? 54.946 5.695 7.854 1.00 49.59 134 ASP A O 1
ATOM 1009 N N . TYR A 1 135 ? 55.357 3.529 8.232 1.00 45.62 135 TYR A N 1
ATOM 1010 C CA . TYR A 1 135 ? 55.132 3.558 9.672 1.00 45.62 135 TYR A CA 1
ATOM 1011 C C . TYR A 1 135 ? 56.450 3.951 10.370 1.00 45.62 135 TYR A C 1
ATOM 1013 O O . TYR A 1 135 ? 57.457 3.264 10.249 1.00 45.62 135 TYR A O 1
ATOM 1021 N N . PHE A 1 136 ? 56.385 4.989 11.208 1.00 38.97 136 PHE A N 1
ATOM 1022 C CA . PHE A 1 136 ? 57.342 5.331 12.275 1.00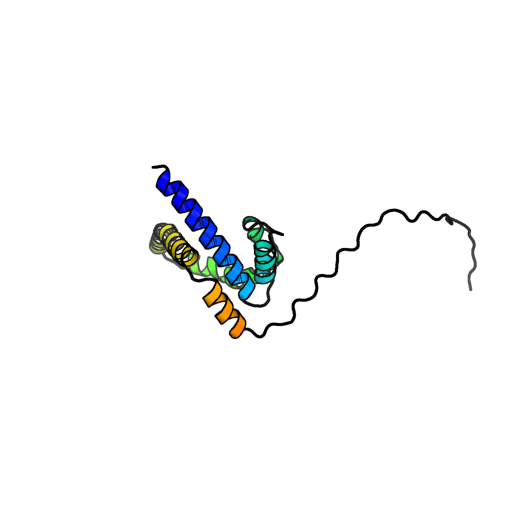 38.97 136 PHE A CA 1
ATOM 1023 C C . PHE A 1 136 ? 58.717 5.923 11.907 1.00 38.97 136 PHE A C 1
ATOM 1025 O O . PHE A 1 136 ? 59.706 5.220 11.735 1.00 38.97 136 PHE A O 1
ATOM 1032 N N . SER A 1 137 ? 58.817 7.249 12.055 1.00 45.88 137 SER A N 1
ATOM 1033 C CA . SER A 1 137 ? 59.911 7.999 12.714 1.00 45.88 137 SER A CA 1
ATOM 1034 C C . SER A 1 137 ? 59.447 9.463 12.784 1.00 45.88 137 SER A C 1
ATOM 1036 O O . SER A 1 137 ? 59.246 10.083 11.756 1.00 45.88 137 SER A O 1
ATOM 1038 N N . GLY A 1 138 ? 59.098 10.086 13.907 1.00 38.34 138 GLY A N 1
ATOM 1039 C CA . GLY A 1 138 ? 59.824 10.170 15.161 1.00 38.34 138 GLY A CA 1
ATOM 1040 C C . GLY A 1 138 ? 60.207 11.641 15.402 1.00 38.34 138 GLY A C 1
ATOM 1041 O O . GLY A 1 138 ? 60.820 12.267 14.548 1.00 38.34 138 GLY A O 1
ATOM 1042 N N . SER A 1 139 ? 59.911 12.126 16.609 1.00 41.84 139 SER A N 1
ATOM 1043 C CA . SER A 1 139 ? 60.612 13.204 17.327 1.00 41.84 139 SER A CA 1
ATOM 1044 C C . SER A 1 139 ? 60.055 14.638 17.359 1.00 41.84 139 SER A C 1
ATOM 1046 O O . SER A 1 139 ? 60.207 15.435 16.445 1.00 41.84 139 SER A O 1
ATOM 1048 N N . PHE A 1 140 ? 59.504 14.951 18.539 1.00 47.47 140 PHE A N 1
ATOM 1049 C CA . PHE A 1 140 ? 59.820 16.089 19.419 1.00 47.47 140 PHE A CA 1
ATOM 1050 C C . PHE A 1 140 ? 60.280 17.410 18.767 1.00 47.47 140 PHE A C 1
ATOM 1052 O O . PHE A 1 140 ? 61.422 17.514 18.338 1.00 47.47 140 PHE A O 1
ATOM 1059 N N . LEU A 1 141 ? 59.491 18.482 18.914 1.00 45.47 141 LEU A N 1
ATOM 1060 C CA . LEU A 1 141 ? 59.829 19.604 19.805 1.00 45.47 141 LEU A CA 1
ATOM 1061 C C . LEU A 1 141 ? 58.761 20.706 19.797 1.00 45.47 141 LEU A C 1
ATOM 1063 O O . LEU A 1 141 ? 58.111 21.017 18.809 1.00 45.47 141 LEU A O 1
ATOM 1067 N N . ARG A 1 142 ? 58.637 21.259 20.995 1.00 36.50 142 ARG A N 1
ATOM 1068 C CA . ARG A 1 142 ? 57.832 22.365 21.497 1.00 36.50 142 ARG A CA 1
ATOM 1069 C C . ARG A 1 142 ? 58.308 23.712 20.932 1.00 36.50 142 ARG A C 1
ATOM 1071 O O . ARG A 1 142 ? 59.517 23.937 20.899 1.00 36.50 142 ARG A O 1
ATOM 1078 N N . ALA A 1 143 ? 57.376 24.619 20.648 1.00 44.59 143 ALA A N 1
ATOM 1079 C CA . ALA A 1 143 ? 57.531 26.066 20.829 1.00 44.59 143 ALA A CA 1
ATOM 1080 C C . ALA A 1 143 ? 56.150 26.683 21.073 1.00 44.59 143 ALA A C 1
ATOM 1082 O O . ALA A 1 143 ? 55.253 26.435 20.240 1.00 44.59 143 ALA A O 1
#

Foldseek 3Di:
DVVVVVVLVLLQVLLLLLVLLLLCLQADFLSNVVSVCVNVVNDPPVCQCVSVRNCVVCCVVCVCVVVVLVPDDVVVVVVCVVCVVVVVSVSSNCSNPDPSVVSSVVSNVVYPHDPDPPPPPDPPPPDDDDDDDDDDDDDDDDD

Sequence (143 aa):
MTENLVRDGEVGVAAWQNMFRLLAATGSGATTDFATDVVAGLREPHELLTYTPAVEEDRSGLDALPNLLDRLPQADLDALRAQAPNIVRRVADELATMDVEAVEAELSAATPSAPVPERAASPTDDRWSDDDDDYFSGSFLRA

pLDDT: mean 76.08, std 18.77, range [36.5, 94.62]

Radius of gyration: 25.14 Å; chains: 1; bounding box: 81×53×41 Å